Protein AF-A0AAD8PJ62-F1 (afdb_monomer_lite)

Foldseek 3Di:
DDDDPPQPWDAAPVPRDTHSDPVVNVLVVLVVPPPQDQAAPQDRDTDSDPVVSVVCNVVPPSVDDDDDDPCPVPDPDQDAFPVCVVVVHDFPPDVQTPVCVVVVHDGHRPPPPD

pLDDT: mean 78.21, std 15.05, range [40.69, 94.31]

InterPro domains:
  IPR001138 Zn(2)Cys(6) fungal-type DNA-binding domain [PF00172] (79-111)
  IPR001138 Zn(2)Cys(6) fungal-type DNA-binding domain [PS50048] (80-109)
  IPR013087 Zinc finger C2H2-type [PS00028] (12-32)
  IPR013087 Zinc finger C2H2-type [PS50157] (10-32)
  IPR013087 Zinc finger C2H2-type [SM00355] (10-32)
  IPR013087 Zinc finger C2H2-type [SM00355] (38-59)
  IPR036236 Zinc finger C2H2 superfamily [SSF57667] (9-56)
  IPR036864 Zn(2)-C6 fungal-type DNA-binding domain superfamily [G3DSA:4.10.240.10] (73-109)
  IPR036864 Zn(2)-C6 fungal-type DNA-binding domain superfamily [SSF57701] (71-111)

Radius of gyration: 24.06 Å; chains: 1; bounding box: 38×54×60 Å

Secondary structure (DSSP, 8-state):
---------EE-TTT--EESSHHHHHHHHTTTS----EE-SSSS-EES-HHHHHHHHHT-TT--S--------TT-PPP--HHHHHTT------SS-HHHHHTT----------

Sequence (114 aa):
IMSASSIDRHTCATCGKQYQRSAHLRRHESTHIEVARHNCVYCEKVFTRRDVCRKHMMHCPNKQDQETLPSLKRGQKPRACDACFHSKQSCDTSDPCERCASRRLTCTYRRLEG

Organism: NCBI:txid681940

Structure (mmCIF, N/CA/C/O backbone):
data_AF-A0AAD8PJ62-F1
#
_entry.id   AF-A0AAD8PJ62-F1
#
loop_
_atom_site.group_PDB
_atom_site.id
_atom_site.type_symbol
_atom_site.label_atom_id
_atom_site.label_alt_id
_atom_site.label_comp_id
_atom_site.label_asym_id
_atom_site.label_entity_id
_atom_site.label_seq_id
_atom_site.pdbx_PDB_ins_code
_atom_site.Cartn_x
_atom_site.Cartn_y
_atom_site.Cartn_z
_atom_site.occupancy
_atom_site.B_iso_or_equiv
_atom_site.auth_seq_id
_atom_site.auth_comp_id
_atom_site.auth_asym_id
_atom_site.auth_atom_id
_atom_site.pdbx_PDB_model_num
ATOM 1 N N . ILE A 1 1 ? -7.354 35.621 15.679 1.00 43.41 1 ILE A N 1
ATOM 2 C CA . ILE A 1 1 ? -7.717 34.393 16.426 1.00 43.41 1 ILE A CA 1
ATOM 3 C C . ILE A 1 1 ? -8.332 33.447 15.400 1.00 43.41 1 ILE A C 1
ATOM 5 O O . ILE A 1 1 ? -9.468 33.669 15.012 1.00 43.41 1 ILE A O 1
ATOM 9 N N . MET A 1 2 ? -7.550 32.538 14.806 1.00 42.22 2 MET A N 1
ATOM 10 C CA . MET A 1 2 ? -8.095 31.622 13.796 1.00 42.22 2 MET A CA 1
ATOM 11 C C . MET A 1 2 ? -8.806 30.467 14.495 1.00 42.22 2 MET A C 1
ATOM 13 O O . MET A 1 2 ? -8.248 29.811 15.371 1.00 42.22 2 MET A O 1
ATOM 17 N N . SER A 1 3 ? -10.066 30.313 14.118 1.00 47.03 3 SER A N 1
ATOM 18 C CA . SER A 1 3 ? -11.079 29.421 14.657 1.00 47.03 3 SER A CA 1
ATOM 19 C C . SER A 1 3 ? -10.602 27.973 14.709 1.00 47.03 3 SER A C 1
ATOM 21 O O . SER A 1 3 ? -10.071 27.448 13.728 1.00 47.03 3 SER A O 1
ATOM 23 N N . ALA A 1 4 ? -10.829 27.316 15.848 1.00 56.75 4 ALA A N 1
ATOM 24 C CA . ALA A 1 4 ? -10.662 25.879 15.984 1.00 56.75 4 ALA A CA 1
ATOM 25 C C . ALA A 1 4 ? -11.564 25.184 14.956 1.00 56.75 4 ALA A C 1
ATOM 27 O O . ALA A 1 4 ? -12.783 25.132 15.103 1.00 56.75 4 ALA A O 1
ATOM 28 N N . SER A 1 5 ? -10.957 24.690 13.879 1.00 59.91 5 SER A N 1
ATOM 29 C CA . SER A 1 5 ? -11.625 23.779 12.962 1.00 59.91 5 SER A CA 1
ATOM 30 C C . SER A 1 5 ? -11.820 22.482 13.732 1.00 59.91 5 SER A C 1
ATOM 32 O O . SER A 1 5 ? -10.844 21.783 14.010 1.00 59.91 5 SER A O 1
ATOM 34 N N . SER A 1 6 ? -13.054 22.195 14.138 1.00 65.38 6 SER A N 1
ATOM 35 C CA . SER A 1 6 ? -13.440 20.896 14.682 1.00 65.38 6 SER A CA 1
ATOM 36 C C . SER A 1 6 ? -13.160 19.842 13.616 1.00 65.38 6 SER A C 1
ATOM 38 O O . SER A 1 6 ? -13.974 19.601 12.728 1.00 65.38 6 SER A O 1
ATOM 40 N N . ILE A 1 7 ? -11.956 19.273 13.649 1.00 68.00 7 ILE A N 1
ATOM 41 C CA . ILE A 1 7 ? -11.603 18.121 12.832 1.00 68.00 7 ILE A CA 1
ATOM 42 C C . ILE A 1 7 ? -12.471 16.990 13.365 1.00 68.00 7 ILE A C 1
ATOM 44 O O . ILE A 1 7 ? -12.218 16.495 14.461 1.00 68.00 7 ILE A O 1
ATOM 48 N N . ASP A 1 8 ? -13.516 16.630 12.626 1.00 71.69 8 ASP A N 1
ATOM 49 C CA . ASP A 1 8 ? -14.319 15.453 12.928 1.00 71.69 8 ASP A CA 1
ATOM 50 C C . ASP A 1 8 ? -13.388 14.232 12.903 1.00 71.69 8 ASP A C 1
ATOM 52 O O . ASP A 1 8 ? -12.746 13.924 11.891 1.00 71.69 8 ASP A O 1
ATOM 56 N N . ARG A 1 9 ? -13.196 13.610 14.071 1.00 85.50 9 ARG A N 1
ATOM 57 C CA . ARG A 1 9 ? -12.258 12.497 14.242 1.00 85.50 9 ARG A CA 1
ATOM 58 C C . ARG A 1 9 ? -13.030 11.204 14.075 1.00 85.50 9 ARG A C 1
ATOM 60 O O . ARG A 1 9 ? -14.018 10.955 14.754 1.00 85.50 9 ARG A O 1
ATOM 67 N N . HIS A 1 10 ? -12.526 10.338 13.211 1.00 91.56 10 HIS A N 1
ATOM 68 C CA . HIS A 1 10 ? -13.124 9.034 12.983 1.00 91.56 10 HIS A CA 1
ATOM 69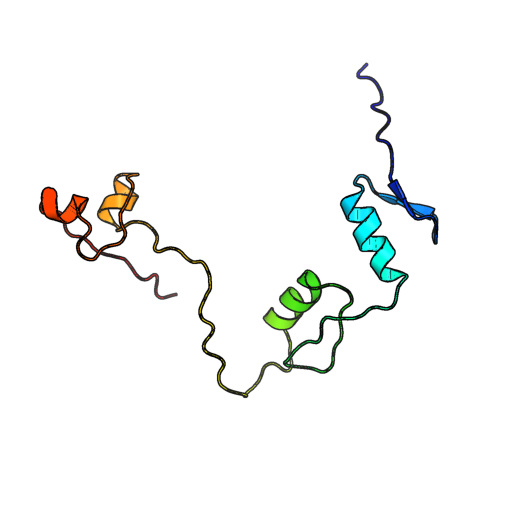 C C . HIS A 1 10 ? -12.685 8.067 14.081 1.00 91.56 10 HIS A C 1
ATOM 71 O O . HIS A 1 10 ? -11.507 7.704 14.167 1.00 91.56 10 HIS A O 1
ATOM 77 N N . THR A 1 11 ? -13.637 7.659 14.913 1.00 93.12 11 THR A N 1
ATOM 78 C CA . THR A 1 11 ? -13.404 6.816 16.088 1.00 93.12 11 THR A CA 1
ATOM 79 C C . THR A 1 11 ? -13.699 5.354 15.783 1.00 93.12 11 THR A C 1
ATOM 81 O O . THR A 1 11 ? -14.731 5.027 15.207 1.00 93.12 11 THR A O 1
ATOM 84 N N . CYS A 1 12 ? -12.799 4.462 16.189 1.00 94.31 12 CYS A N 1
ATOM 85 C CA . CYS A 1 12 ? -13.020 3.025 16.115 1.00 94.31 12 CYS A CA 1
ATOM 86 C C . CYS A 1 12 ? -14.010 2.579 17.185 1.00 94.31 12 CYS A C 1
ATOM 88 O O . CYS A 1 12 ? -13.739 2.744 18.372 1.00 94.31 12 CYS A O 1
ATOM 90 N N . ALA A 1 13 ? -15.114 1.957 16.773 1.00 90.62 13 ALA A N 1
ATOM 91 C CA . ALA A 1 13 ? -16.128 1.454 17.697 1.00 90.62 13 ALA A CA 1
ATOM 92 C C . ALA A 1 13 ? -15.605 0.327 18.607 1.00 90.62 13 ALA A C 1
ATOM 94 O O . ALA A 1 13 ? -16.057 0.188 19.736 1.00 90.6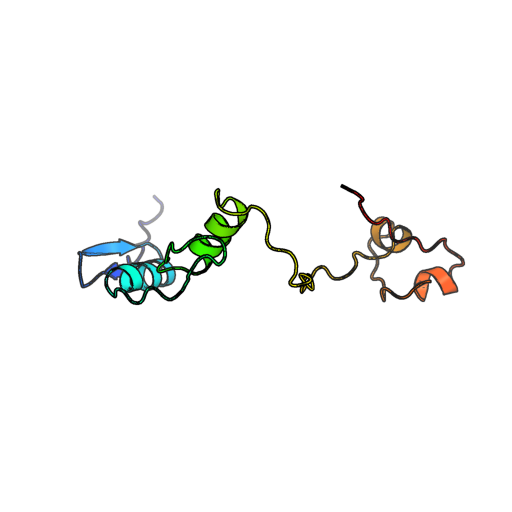2 13 ALA A O 1
ATOM 95 N N . THR A 1 14 ? -14.624 -0.454 18.143 1.00 91.25 14 THR A N 1
ATOM 96 C CA . THR A 1 14 ? -14.089 -1.606 18.886 1.00 91.25 14 THR A CA 1
ATOM 97 C C . THR A 1 14 ? -13.108 -1.213 19.992 1.00 91.25 14 THR A C 1
ATOM 99 O O . THR A 1 14 ? -13.056 -1.873 21.021 1.00 91.25 14 THR A O 1
ATOM 102 N N . CYS A 1 15 ? -12.298 -0.167 19.798 1.00 93.94 15 CYS A N 1
ATOM 103 C CA . CYS A 1 15 ? -11.214 0.173 20.735 1.00 93.94 15 CYS A CA 1
ATOM 104 C C . CYS A 1 15 ? -11.097 1.668 21.074 1.00 93.94 15 CYS A C 1
ATOM 106 O O . CYS A 1 15 ? -10.152 2.071 21.749 1.00 93.94 15 CYS A O 1
ATOM 108 N N . GLY A 1 16 ? -11.992 2.513 20.558 1.00 91.88 16 GLY A N 1
ATOM 109 C CA . GLY A 1 16 ? -12.032 3.951 20.840 1.00 91.88 16 GLY A CA 1
ATOM 110 C C . GLY A 1 16 ? -10.911 4.786 20.208 1.00 91.88 16 GLY A C 1
ATOM 111 O O . GLY A 1 16 ? -10.863 5.999 20.412 1.00 91.88 16 GLY A O 1
ATOM 112 N N . LYS A 1 17 ? -9.996 4.190 19.428 1.00 93.06 17 LYS A N 1
ATOM 113 C CA . LYS A 1 17 ? -8.908 4.937 18.773 1.00 93.06 17 LYS A CA 1
ATOM 114 C C . LYS A 1 17 ? -9.445 5.914 17.731 1.00 93.06 17 LYS A C 1
ATOM 116 O O . LYS A 1 17 ? -10.290 5.558 16.914 1.00 93.06 17 LYS A O 1
ATOM 121 N N . GLN A 1 18 ? -8.891 7.124 17.728 1.00 93.75 18 GLN A N 1
ATOM 122 C CA . GLN A 1 18 ? -9.322 8.219 16.863 1.00 93.75 18 GLN A CA 1
ATOM 123 C C . GLN A 1 18 ? -8.332 8.472 15.729 1.00 93.75 18 GLN A C 1
ATOM 125 O O . GLN A 1 18 ? -7.119 8.562 15.939 1.00 93.75 18 GLN A O 1
ATOM 130 N N . TYR A 1 19 ? -8.864 8.675 14.529 1.00 93.25 19 TYR A N 1
ATOM 131 C CA . TYR A 1 19 ? -8.096 8.923 13.317 1.00 93.25 19 TYR A CA 1
ATOM 132 C C . TYR A 1 19 ? -8.578 10.194 12.627 1.00 93.25 19 TYR A C 1
ATOM 134 O O . TYR A 1 19 ? -9.772 10.432 12.501 1.00 93.25 19 TYR A O 1
ATOM 142 N N . GLN A 1 20 ? -7.641 10.973 12.087 1.00 92.00 20 GLN A N 1
ATOM 143 C CA . GLN A 1 20 ? -7.966 12.198 11.342 1.00 92.00 20 GLN A CA 1
ATOM 144 C C . GLN A 1 20 ? -8.583 11.940 9.959 1.00 92.00 20 GLN A C 1
ATOM 146 O O . GLN A 1 20 ? -8.969 12.874 9.272 1.00 92.00 20 GLN A O 1
ATOM 151 N N . ARG A 1 21 ? -8.593 10.687 9.484 1.00 91.50 21 ARG A N 1
ATOM 152 C CA . ARG A 1 21 ? -9.115 10.319 8.159 1.00 91.50 21 ARG A CA 1
ATOM 153 C C . ARG A 1 21 ? -9.878 9.007 8.243 1.00 91.50 21 ARG A C 1
ATOM 155 O O . ARG A 1 21 ? -9.353 8.033 8.787 1.00 91.50 21 ARG A O 1
ATOM 162 N N . SER A 1 22 ? -11.043 8.946 7.608 1.00 90.81 22 SER A N 1
ATOM 163 C CA . SER A 1 22 ? -11.888 7.745 7.559 1.00 90.81 22 SER A CA 1
ATOM 164 C C . SER A 1 22 ? -11.155 6.552 6.942 1.00 90.81 22 SER A C 1
ATOM 166 O O . SER A 1 22 ? -11.248 5.433 7.437 1.00 90.81 22 SER A O 1
ATOM 168 N N . ALA A 1 23 ? -10.327 6.787 5.918 1.00 90.75 23 ALA A N 1
ATOM 169 C CA . ALA A 1 23 ? -9.502 5.752 5.295 1.00 90.75 23 ALA A CA 1
ATOM 170 C C . ALA A 1 23 ? -8.476 5.124 6.260 1.00 90.75 23 ALA A C 1
ATOM 172 O O . ALA A 1 23 ? -8.111 3.958 6.101 1.00 90.75 23 ALA A O 1
ATOM 173 N N . HIS A 1 24 ? -7.987 5.882 7.248 1.00 91.75 24 HIS A N 1
ATOM 174 C CA . HIS A 1 24 ? -7.090 5.347 8.273 1.00 91.75 24 HIS A CA 1
ATOM 175 C C . HIS A 1 24 ? -7.862 4.538 9.314 1.00 91.75 24 HIS A C 1
ATOM 177 O O . HIS A 1 24 ? -7.378 3.476 9.698 1.00 91.75 24 HIS A O 1
ATOM 183 N N . LEU A 1 25 ? -9.062 4.993 9.697 1.00 92.56 25 LEU A N 1
ATOM 184 C CA . LEU A 1 25 ? -9.949 4.224 10.565 1.00 92.56 25 LEU A CA 1
ATOM 185 C C . LEU A 1 25 ? -10.318 2.879 9.923 1.00 92.56 25 LEU A C 1
ATOM 187 O O . LEU A 1 25 ? -10.050 1.845 10.517 1.00 92.56 25 LEU A O 1
ATOM 191 N N . ARG A 1 26 ? -10.811 2.867 8.679 1.00 88.88 26 ARG A N 1
ATOM 192 C CA . ARG A 1 26 ? -11.192 1.624 7.973 1.00 88.88 26 ARG A CA 1
ATOM 193 C C . ARG A 1 26 ? -10.054 0.607 7.894 1.00 88.88 26 ARG A C 1
ATOM 195 O O . ARG A 1 26 ? -10.246 -0.593 8.046 1.00 88.88 26 ARG A O 1
ATOM 202 N N . ARG A 1 27 ? -8.834 1.094 7.661 1.00 88.50 27 ARG A N 1
ATOM 203 C CA . ARG A 1 27 ? -7.621 0.266 7.666 1.00 88.50 27 ARG A CA 1
ATOM 204 C C . ARG A 1 27 ? -7.272 -0.247 9.061 1.00 88.50 27 ARG A C 1
ATOM 206 O O . ARG A 1 27 ? -6.680 -1.310 9.188 1.00 88.50 27 ARG A O 1
ATOM 213 N N . HIS A 1 28 ? -7.541 0.536 10.096 1.00 90.00 28 HIS A N 1
ATOM 214 C CA . HIS A 1 28 ? -7.363 0.079 11.462 1.00 90.00 28 HIS A CA 1
ATOM 215 C C . HIS A 1 28 ? -8.416 -0.966 11.839 1.00 90.00 28 HIS A C 1
ATOM 217 O O . HIS A 1 28 ? -8.069 -1.954 12.463 1.00 90.00 28 HIS A O 1
ATOM 223 N N . GLU A 1 29 ? -9.668 -0.811 11.421 1.00 89.06 29 GLU A N 1
ATOM 224 C CA . GLU A 1 29 ? -10.723 -1.787 11.714 1.00 89.06 29 GLU A CA 1
ATOM 225 C C . GLU A 1 29 ? -10.384 -3.178 11.168 1.00 89.06 29 GLU A C 1
ATOM 227 O O . GLU A 1 29 ? -10.633 -4.179 11.832 1.00 89.06 29 GLU A O 1
ATOM 232 N N . SER A 1 30 ? -9.684 -3.256 10.030 1.00 84.56 30 SER A N 1
ATOM 233 C CA . SER A 1 30 ? -9.176 -4.528 9.506 1.00 84.56 30 SER A CA 1
ATOM 234 C C . SER A 1 30 ? -8.075 -5.176 10.358 1.00 84.56 30 SER A C 1
ATOM 236 O O . SER A 1 30 ? -7.611 -6.249 9.996 1.00 84.56 30 SER A O 1
ATOM 238 N N . THR A 1 31 ? -7.587 -4.540 11.430 1.00 84.75 31 THR A N 1
ATOM 239 C CA . THR A 1 31 ? -6.693 -5.190 12.407 1.00 84.75 31 THR A CA 1
ATOM 240 C C . THR A 1 31 ? -7.457 -5.916 13.503 1.00 84.75 31 THR A C 1
ATOM 242 O O . THR A 1 31 ? -6.867 -6.756 14.166 1.00 84.75 31 THR A O 1
ATOM 245 N N . HIS A 1 32 ? -8.736 -5.589 13.709 1.00 86.56 32 HIS A N 1
ATOM 246 C CA . HIS A 1 32 ? -9.605 -6.315 14.643 1.00 86.56 32 HIS A CA 1
ATOM 247 C C . HIS A 1 32 ? -10.171 -7.586 14.021 1.00 86.56 32 HIS A C 1
ATOM 249 O O . HIS A 1 32 ? -10.532 -8.517 14.728 1.00 86.56 32 HIS A O 1
ATOM 255 N N . ILE A 1 33 ? -10.241 -7.626 12.691 1.00 78.69 33 ILE A N 1
ATOM 256 C CA . ILE A 1 33 ? -10.675 -8.796 11.941 1.00 78.69 33 ILE A CA 1
ATOM 257 C C . ILE A 1 33 ? -9.408 -9.510 11.464 1.00 78.69 33 ILE A C 1
ATOM 259 O O . ILE A 1 33 ? -8.671 -8.962 10.645 1.00 78.69 33 ILE A O 1
ATOM 263 N N . GLU A 1 34 ? -9.141 -10.722 11.954 1.00 67.94 34 GLU A N 1
ATOM 264 C CA . GLU A 1 34 ? -7.949 -11.529 11.624 1.00 67.94 34 GLU A CA 1
ATOM 265 C C . GLU A 1 34 ? -7.959 -12.080 10.183 1.00 67.94 34 GLU A C 1
ATOM 267 O O . GLU A 1 34 ? -7.528 -13.196 9.903 1.00 67.94 34 GLU A O 1
ATOM 272 N N . VAL A 1 35 ? -8.439 -11.303 9.211 1.00 67.62 35 VAL A N 1
ATOM 273 C CA . VAL A 1 35 ? -8.446 -11.699 7.802 1.00 67.62 35 VAL A CA 1
ATOM 274 C C . VAL A 1 35 ? -7.070 -11.417 7.197 1.00 67.62 35 VAL A C 1
ATOM 276 O O . VAL A 1 35 ? -6.884 -10.532 6.358 1.00 67.62 35 VAL A O 1
ATOM 279 N N . ALA A 1 36 ? -6.063 -12.149 7.659 1.00 64.50 36 ALA A N 1
ATOM 280 C CA . ALA A 1 36 ? -4.710 -12.066 7.140 1.00 64.50 36 ALA A CA 1
ATOM 281 C C . ALA A 1 36 ? -4.654 -12.745 5.756 1.00 64.50 36 ALA A C 1
ATOM 283 O O . ALA A 1 36 ? -4.640 -13.965 5.644 1.00 64.50 36 ALA A O 1
ATOM 284 N N . ARG A 1 37 ? -4.681 -11.947 4.678 1.00 70.94 37 ARG A N 1
ATOM 285 C CA . ARG A 1 37 ? -4.745 -12.441 3.282 1.00 70.94 37 ARG A CA 1
ATOM 286 C C . ARG A 1 37 ? -3.449 -12.277 2.489 1.00 70.94 37 ARG A C 1
ATOM 288 O O . ARG A 1 37 ? -3.443 -12.508 1.283 1.00 70.94 37 ARG A O 1
ATOM 295 N N . HIS A 1 38 ? -2.371 -11.800 3.109 1.00 86.69 38 HIS A N 1
ATOM 296 C CA . HIS A 1 38 ? -1.152 -11.450 2.380 1.00 86.69 38 HIS A CA 1
ATOM 297 C C . HIS A 1 38 ? 0.052 -12.206 2.924 1.00 86.69 38 HIS A C 1
ATOM 299 O O . HIS A 1 38 ? 0.741 -11.715 3.815 1.00 86.69 38 HIS A O 1
ATOM 305 N N . ASN A 1 39 ? 0.312 -13.383 2.368 1.00 87.06 39 ASN A N 1
ATOM 306 C CA . ASN A 1 39 ? 1.513 -14.163 2.635 1.00 87.06 39 ASN A CA 1
ATOM 307 C C . ASN A 1 39 ? 2.730 -13.575 1.909 1.00 87.06 39 ASN A C 1
ATOM 309 O O . ASN A 1 39 ? 2.633 -13.047 0.799 1.00 87.06 39 ASN A O 1
ATOM 313 N N . CYS A 1 40 ? 3.887 -13.644 2.557 1.00 87.31 40 CYS A N 1
ATOM 314 C CA . CYS A 1 40 ? 5.153 -13.525 1.853 1.00 87.31 40 CYS A CA 1
ATOM 315 C C . CYS A 1 40 ? 5.378 -14.806 1.034 1.00 87.31 40 CYS A C 1
ATOM 317 O O . CYS A 1 40 ? 5.037 -15.895 1.476 1.00 87.31 40 CYS A O 1
ATOM 319 N N . VAL A 1 41 ? 5.944 -14.688 -0.166 1.00 85.69 41 VAL A N 1
ATOM 320 C CA . VAL A 1 41 ? 6.293 -15.866 -0.986 1.00 85.69 41 VAL A CA 1
ATOM 321 C C . VAL A 1 41 ? 7.635 -16.483 -0.588 1.00 85.69 41 VAL A C 1
ATOM 323 O O . VAL A 1 41 ? 7.917 -17.616 -0.940 1.00 85.69 41 VAL A O 1
ATOM 326 N N . TYR A 1 42 ? 8.456 -15.729 0.146 1.00 86.00 42 TYR A N 1
ATOM 327 C CA . TYR A 1 42 ? 9.793 -16.138 0.585 1.00 86.00 42 TYR A CA 1
ATOM 328 C C . TYR A 1 42 ? 9.802 -16.670 2.025 1.00 86.00 42 TYR A C 1
ATOM 330 O O . TYR A 1 42 ? 10.781 -17.239 2.485 1.00 86.00 42 TYR A O 1
ATOM 338 N N . CYS A 1 43 ? 8.733 -16.439 2.786 1.00 87.00 43 CYS A N 1
ATOM 339 C CA . CYS A 1 43 ? 8.591 -16.960 4.140 1.00 87.00 43 CYS A CA 1
ATOM 340 C C . CYS A 1 43 ? 7.117 -17.118 4.494 1.00 87.00 43 CYS A C 1
ATOM 342 O O . CYS A 1 43 ? 6.258 -16.470 3.911 1.00 87.00 43 CYS A O 1
ATOM 344 N N . GLU A 1 44 ? 6.816 -17.889 5.527 1.00 84.19 44 GLU A N 1
ATOM 345 C CA . GLU A 1 44 ? 5.435 -18.170 5.938 1.00 84.19 44 GLU A CA 1
ATOM 346 C C . GLU A 1 44 ? 4.786 -17.015 6.728 1.00 84.19 44 GLU A C 1
ATOM 348 O O . GLU A 1 44 ? 3.745 -17.175 7.362 1.00 84.19 44 GLU A O 1
ATOM 353 N N . LYS A 1 45 ? 5.378 -15.809 6.700 1.00 86.12 45 LYS A N 1
ATOM 354 C CA . LYS A 1 45 ? 4.801 -14.644 7.379 1.00 86.12 45 LYS A CA 1
ATOM 355 C C . LYS A 1 45 ? 3.560 -14.161 6.644 1.00 86.12 45 LYS A C 1
ATOM 357 O O . LYS A 1 45 ? 3.615 -13.790 5.468 1.00 86.12 45 LYS A O 1
ATOM 362 N N . VAL A 1 46 ? 2.461 -14.074 7.386 1.00 87.88 46 VAL A N 1
ATOM 363 C CA . VAL A 1 46 ? 1.190 -13.534 6.909 1.00 87.88 46 VAL A CA 1
ATOM 364 C C . VAL A 1 46 ? 0.988 -12.129 7.460 1.00 87.88 46 VAL A C 1
ATOM 366 O O . VAL A 1 46 ? 1.207 -11.850 8.636 1.00 87.88 46 VAL A O 1
ATOM 369 N N . PHE A 1 47 ? 0.560 -11.224 6.587 1.00 87.44 47 PHE A N 1
ATOM 370 C CA . PHE A 1 47 ? 0.262 -9.842 6.919 1.00 87.44 47 PHE A CA 1
ATOM 371 C C . PHE A 1 47 ? -1.221 -9.556 6.685 1.00 87.44 47 PHE A C 1
ATOM 373 O O . PHE A 1 47 ? -1.825 -9.997 5.704 1.00 87.44 47 PHE A O 1
ATOM 380 N N . THR A 1 48 ? -1.794 -8.716 7.540 1.00 84.62 48 THR A N 1
ATOM 381 C CA . THR A 1 48 ? -3.163 -8.195 7.388 1.00 84.62 48 THR A CA 1
ATOM 382 C C . THR A 1 48 ? -3.277 -7.152 6.276 1.00 84.62 48 THR A C 1
ATOM 384 O O . THR A 1 48 ? -4.366 -6.853 5.800 1.00 84.62 48 THR A O 1
ATOM 387 N N . ARG A 1 49 ? -2.146 -6.592 5.821 1.00 84.56 49 ARG A N 1
ATOM 388 C CA . ARG A 1 49 ? -2.100 -5.502 4.841 1.00 84.56 49 ARG A CA 1
ATOM 389 C C . ARG A 1 49 ? -1.129 -5.767 3.698 1.00 84.56 49 ARG A C 1
ATOM 391 O O . ARG A 1 49 ? 0.056 -6.027 3.915 1.00 84.56 49 ARG A O 1
ATOM 398 N N . ARG A 1 50 ? -1.610 -5.565 2.468 1.00 85.31 50 ARG A N 1
ATOM 399 C CA . ARG A 1 50 ? -0.832 -5.747 1.233 1.00 85.31 50 ARG A CA 1
ATOM 400 C C . ARG A 1 50 ? 0.408 -4.862 1.161 1.00 85.31 50 ARG A C 1
ATOM 402 O O . ARG A 1 50 ? 1.462 -5.308 0.719 1.00 85.31 50 ARG A O 1
ATOM 409 N N . ASP A 1 51 ? 0.291 -3.595 1.552 1.00 86.50 51 ASP A N 1
ATOM 410 C CA . ASP A 1 51 ? 1.396 -2.641 1.450 1.00 86.50 51 ASP A CA 1
ATOM 411 C C . ASP A 1 51 ? 2.540 -2.974 2.416 1.00 86.50 51 ASP A C 1
ATOM 413 O O . ASP A 1 51 ? 3.707 -2.814 2.058 1.00 86.50 51 ASP A O 1
ATOM 417 N N . VAL A 1 52 ? 2.202 -3.505 3.595 1.00 88.00 52 VAL A N 1
ATOM 418 C CA . VAL A 1 52 ? 3.164 -4.007 4.582 1.00 88.00 52 VAL A CA 1
ATOM 419 C C . VAL A 1 52 ? 3.825 -5.289 4.078 1.00 88.00 52 VAL A C 1
ATOM 421 O O . VAL A 1 52 ? 5.051 -5.354 4.071 1.00 88.00 52 VAL A O 1
ATOM 424 N N . CYS A 1 53 ? 3.045 -6.246 3.559 1.00 90.31 53 CYS A N 1
ATOM 425 C CA . CYS A 1 53 ? 3.582 -7.458 2.931 1.00 90.31 53 CYS A CA 1
ATOM 426 C C . CYS A 1 53 ? 4.558 -7.122 1.797 1.00 90.31 53 CYS A C 1
ATOM 428 O O . CYS A 1 53 ? 5.665 -7.642 1.756 1.00 90.31 53 CYS A O 1
ATOM 430 N N . ARG A 1 54 ? 4.219 -6.171 0.918 1.00 88.31 54 ARG A N 1
ATOM 431 C CA . ARG A 1 54 ? 5.117 -5.742 -0.165 1.00 88.31 54 ARG A CA 1
ATOM 432 C C . ARG A 1 54 ? 6.430 -5.153 0.352 1.00 88.31 54 ARG A C 1
ATOM 434 O O . 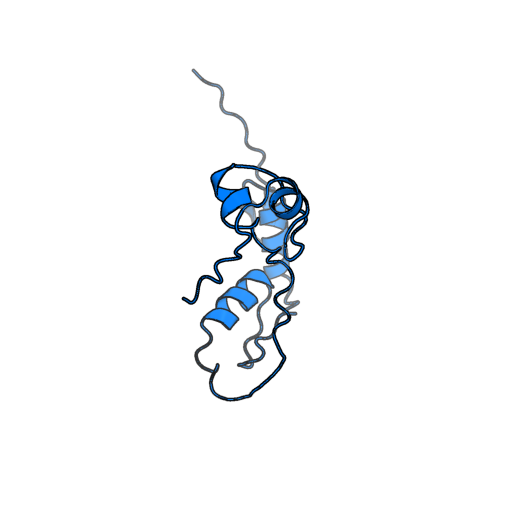ARG A 1 54 ? 7.484 -5.487 -0.179 1.00 88.31 54 ARG A O 1
ATOM 441 N N . LYS A 1 55 ? 6.379 -4.288 1.371 1.00 88.69 55 LYS A N 1
ATOM 442 C CA . LYS A 1 55 ? 7.592 -3.745 2.008 1.00 88.69 55 LYS A CA 1
ATOM 443 C C . LYS A 1 55 ? 8.435 -4.847 2.637 1.00 88.69 55 LYS A C 1
ATOM 445 O O . LYS A 1 55 ? 9.645 -4.855 2.448 1.00 88.69 55 LYS A O 1
ATOM 450 N N . HIS A 1 56 ? 7.791 -5.786 3.325 1.00 90.44 56 HIS A N 1
ATOM 451 C CA . HIS A 1 56 ? 8.466 -6.950 3.877 1.00 90.44 56 HIS A CA 1
ATOM 452 C C . HIS A 1 56 ? 9.121 -7.785 2.779 1.00 90.44 56 HIS A C 1
ATOM 454 O O . HIS A 1 56 ? 10.306 -8.059 2.880 1.00 90.44 56 HIS A O 1
ATOM 460 N N . MET A 1 57 ? 8.392 -8.128 1.713 1.00 88.62 57 MET A N 1
ATOM 461 C CA . MET A 1 57 ? 8.930 -8.888 0.590 1.00 88.62 57 MET A CA 1
ATOM 462 C C . MET A 1 57 ? 10.179 -8.217 0.033 1.00 88.62 57 MET A C 1
ATOM 464 O O . MET A 1 57 ? 11.148 -8.916 -0.196 1.00 88.62 57 MET A O 1
ATOM 468 N N . MET A 1 58 ? 10.231 -6.889 -0.127 1.00 86.19 58 MET A N 1
ATOM 469 C CA . MET A 1 58 ? 11.443 -6.207 -0.616 1.00 86.19 58 MET A CA 1
ATOM 470 C C . MET A 1 58 ? 12.694 -6.513 0.221 1.00 86.19 58 MET A C 1
ATOM 472 O O . MET A 1 58 ? 13.737 -6.754 -0.378 1.00 86.19 58 MET A O 1
ATOM 476 N N . HIS A 1 59 ? 12.565 -6.624 1.543 1.00 86.81 59 HIS A N 1
ATOM 477 C CA . HIS A 1 59 ? 13.672 -6.841 2.485 1.00 86.81 59 HIS A CA 1
ATOM 478 C C . HIS A 1 59 ? 13.570 -8.171 3.246 1.00 86.81 59 HIS A C 1
ATOM 480 O O . HIS A 1 59 ? 14.053 -8.284 4.370 1.00 86.81 59 HIS A O 1
ATOM 486 N N . CYS A 1 60 ? 12.876 -9.165 2.689 1.00 87.38 60 CYS A N 1
ATOM 487 C CA . CYS A 1 60 ? 12.664 -10.423 3.390 1.00 87.38 60 CYS A CA 1
ATOM 488 C C . CYS A 1 60 ? 14.010 -11.154 3.520 1.00 87.38 60 CYS A C 1
ATOM 490 O O . CYS A 1 60 ? 14.676 -11.322 2.503 1.00 87.38 60 CYS A O 1
ATOM 492 N N . PRO A 1 61 ? 14.420 -11.589 4.724 1.00 83.25 61 PRO A N 1
ATOM 493 C CA . PRO A 1 61 ? 15.703 -12.268 4.913 1.00 83.25 61 PRO A CA 1
ATOM 494 C C . PRO A 1 61 ? 15.741 -13.657 4.258 1.00 83.25 61 PRO A C 1
ATOM 496 O O . PRO A 1 61 ? 16.798 -14.090 3.828 1.00 83.25 61 PRO A O 1
ATOM 499 N N . ASN A 1 62 ? 14.589 -14.317 4.092 1.00 82.81 62 ASN A N 1
ATOM 500 C CA . ASN A 1 62 ? 14.480 -15.652 3.487 1.00 82.81 62 ASN A CA 1
ATOM 501 C C . ASN A 1 62 ? 14.402 -15.616 1.946 1.00 82.81 62 ASN A C 1
ATOM 503 O O . ASN A 1 62 ? 13.850 -16.512 1.322 1.00 82.81 62 ASN A O 1
ATOM 507 N N . LYS A 1 63 ? 14.894 -14.548 1.311 1.00 74.12 63 LYS A N 1
ATOM 508 C CA . LYS A 1 63 ? 14.767 -14.309 -0.138 1.00 74.12 63 LYS A CA 1
ATOM 509 C C . LYS A 1 63 ? 15.726 -15.097 -1.032 1.00 74.12 63 LYS A C 1
ATOM 511 O O . LYS A 1 63 ? 15.775 -14.816 -2.227 1.00 74.12 63 LY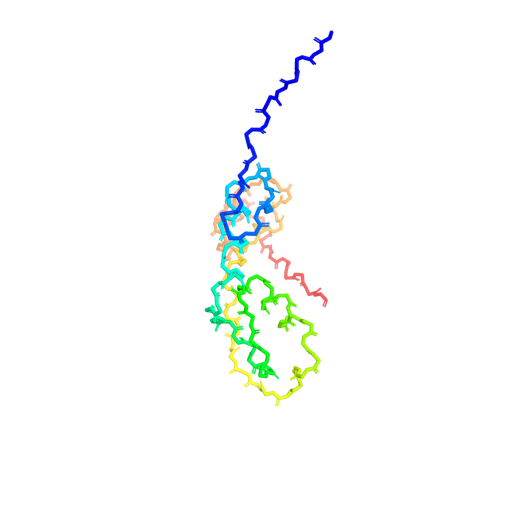S A O 1
ATOM 516 N N . GLN A 1 64 ? 16.512 -16.006 -0.474 1.00 65.69 64 GLN A N 1
ATOM 517 C CA . GLN A 1 64 ? 17.570 -16.685 -1.210 1.00 65.69 64 GLN A CA 1
ATOM 518 C C . GLN A 1 64 ? 17.027 -17.880 -2.014 1.00 65.69 64 GLN A C 1
ATOM 520 O O . GLN A 1 64 ? 16.356 -18.753 -1.475 1.00 65.69 64 GLN A O 1
ATOM 525 N N . ASP A 1 65 ? 17.328 -17.841 -3.317 1.00 62.88 65 ASP A N 1
ATOM 526 C CA . ASP A 1 65 ? 17.462 -18.972 -4.245 1.00 62.88 65 ASP A CA 1
ATOM 527 C C . ASP A 1 65 ? 16.227 -19.813 -4.614 1.00 62.88 65 ASP A C 1
ATOM 529 O O . ASP A 1 65 ? 16.271 -21.040 -4.609 1.00 62.88 65 ASP A O 1
ATOM 533 N N . GLN A 1 66 ? 15.161 -19.174 -5.113 1.00 57.72 66 GLN A N 1
ATOM 534 C CA . GLN A 1 66 ? 14.339 -19.845 -6.130 1.00 57.72 66 GLN A CA 1
ATOM 535 C C . GLN A 1 66 ? 13.979 -18.911 -7.291 1.00 57.72 66 GLN A C 1
ATOM 537 O O . GLN A 1 66 ? 13.224 -17.944 -7.159 1.00 57.72 66 GLN A O 1
ATOM 542 N N . GLU A 1 67 ? 14.576 -19.225 -8.435 1.00 50.69 67 GLU A N 1
ATOM 543 C CA . GLU A 1 67 ? 14.435 -18.572 -9.727 1.00 50.69 67 GLU A CA 1
ATOM 544 C C . GLU A 1 67 ? 12.988 -18.515 -10.252 1.00 50.69 67 GLU A C 1
ATOM 546 O O . GLU A 1 67 ? 12.234 -19.485 -10.235 1.00 50.69 67 GLU A O 1
ATOM 551 N N . THR A 1 68 ? 12.689 -17.363 -10.859 1.00 48.91 68 THR A N 1
ATOM 552 C CA . THR A 1 68 ? 11.715 -17.109 -11.936 1.00 48.91 68 THR A CA 1
ATOM 553 C C . THR A 1 68 ? 10.207 -17.169 -11.637 1.00 48.91 68 THR A C 1
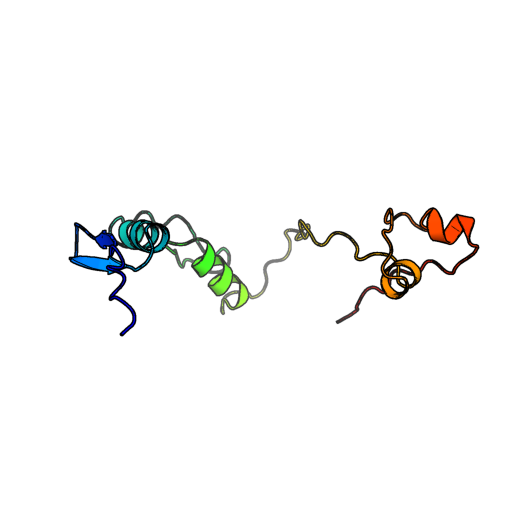ATOM 555 O O . THR A 1 68 ? 9.503 -18.131 -11.914 1.00 48.91 68 THR A O 1
ATOM 558 N N . LEU A 1 69 ? 9.640 -15.992 -11.360 1.00 43.94 69 LEU A N 1
ATOM 559 C CA . LEU A 1 69 ? 8.732 -15.437 -12.368 1.00 43.94 69 LEU A CA 1
ATOM 560 C C . LEU A 1 69 ? 9.422 -14.220 -12.988 1.00 43.94 69 LEU A C 1
ATOM 562 O O . LEU A 1 69 ? 9.851 -13.342 -12.228 1.00 43.94 69 LEU A O 1
ATOM 566 N N . PRO A 1 70 ? 9.524 -14.115 -14.330 1.00 44.56 70 PRO A N 1
ATOM 567 C CA . PRO A 1 70 ? 9.934 -12.872 -14.950 1.00 44.56 70 PRO A CA 1
ATOM 568 C C . PRO A 1 70 ? 8.952 -11.808 -14.481 1.00 44.56 70 PRO A C 1
ATOM 570 O O . PRO A 1 70 ? 7.767 -11.811 -14.817 1.00 44.56 70 PRO A O 1
ATOM 573 N N . SER A 1 71 ? 9.453 -10.918 -13.629 1.00 51.72 71 SER A N 1
ATOM 574 C CA . SER A 1 71 ? 8.760 -9.708 -13.241 1.00 51.72 71 SER A CA 1
ATOM 575 C C . SER A 1 71 ? 8.596 -8.889 -14.512 1.00 51.72 71 SER A C 1
ATOM 577 O O . SER A 1 71 ? 9.436 -8.049 -14.826 1.00 51.72 71 SER A O 1
ATOM 579 N N . LEU A 1 72 ? 7.515 -9.136 -15.254 1.00 57.09 72 LEU A N 1
ATOM 580 C CA . LEU A 1 72 ? 6.953 -8.177 -16.188 1.00 57.09 72 LEU A CA 1
ATOM 581 C C . LEU A 1 72 ? 6.693 -6.936 -15.341 1.00 57.09 72 LEU A C 1
ATOM 583 O O . LEU A 1 72 ? 5.672 -6.848 -14.651 1.00 57.09 72 LEU A O 1
ATOM 587 N N . LYS A 1 73 ? 7.670 -6.021 -15.294 1.00 47.94 73 LYS A N 1
ATOM 588 C CA . LYS A 1 73 ? 7.556 -4.745 -14.595 1.00 47.94 73 LYS A CA 1
ATOM 589 C C . LYS A 1 73 ? 6.419 -3.991 -15.271 1.00 47.94 73 LYS A C 1
ATOM 591 O O . LYS A 1 73 ? 6.610 -3.259 -16.236 1.00 47.94 73 LYS A O 1
ATOM 596 N N . ARG A 1 74 ? 5.205 -4.205 -14.770 1.00 50.66 74 ARG A N 1
ATOM 597 C CA . ARG A 1 74 ? 4.010 -3.478 -15.165 1.00 50.66 74 ARG A CA 1
ATOM 598 C C . ARG A 1 74 ? 4.224 -2.028 -14.746 1.00 50.66 74 ARG A C 1
ATOM 600 O O . ARG A 1 74 ? 4.144 -1.709 -13.564 1.00 50.66 74 ARG A O 1
ATOM 607 N N . GLY A 1 75 ? 4.508 -1.170 -15.722 1.00 59.34 75 GLY A N 1
ATOM 608 C CA . GLY A 1 75 ? 4.380 0.275 -15.563 1.00 59.34 75 GLY A CA 1
ATOM 609 C C . GLY A 1 75 ? 5.653 1.057 -15.244 1.00 59.34 75 GLY A C 1
ATOM 610 O O . GLY A 1 75 ? 5.595 1.982 -14.441 1.00 59.34 75 GLY A O 1
ATOM 611 N N . GLN A 1 76 ? 6.763 0.796 -15.931 1.00 59.06 76 GLN A N 1
ATOM 612 C CA . GLN A 1 76 ? 7.579 1.929 -16.378 1.00 59.06 76 GLN A CA 1
ATOM 613 C C . GLN A 1 76 ? 7.305 2.111 -17.867 1.00 59.06 76 GLN A C 1
ATOM 615 O O . GLN A 1 76 ? 7.868 1.402 -18.693 1.00 59.06 76 GLN A O 1
ATOM 620 N N . LYS A 1 77 ? 6.379 3.021 -18.207 1.00 52.91 77 LYS A N 1
ATOM 621 C CA . LYS A 1 77 ? 6.309 3.534 -19.581 1.00 52.91 77 LYS A CA 1
ATOM 622 C C . LYS A 1 77 ? 7.711 4.046 -19.939 1.00 52.91 77 LYS A C 1
ATOM 624 O O . LYS A 1 77 ? 8.316 4.685 -19.068 1.00 52.91 77 LYS A O 1
ATOM 629 N N . PRO A 1 78 ? 8.229 3.779 -21.151 1.00 59.47 78 PRO A N 1
ATOM 630 C CA . PRO A 1 78 ? 9.498 4.348 -21.571 1.00 59.47 78 PRO A CA 1
ATOM 631 C C . PRO A 1 78 ? 9.436 5.856 -21.340 1.00 59.47 78 PRO A C 1
ATOM 633 O O . PRO A 1 78 ? 8.481 6.520 -21.754 1.00 59.47 78 PRO A O 1
ATOM 636 N N . ARG A 1 79 ? 10.411 6.392 -20.601 1.00 72.88 79 ARG A N 1
ATOM 637 C CA . ARG A 1 79 ? 10.602 7.840 -20.573 1.00 72.88 79 ARG A CA 1
ATOM 638 C C . ARG A 1 79 ? 10.905 8.250 -22.011 1.00 72.88 79 ARG A C 1
ATOM 640 O O . ARG A 1 79 ? 11.559 7.499 -22.731 1.00 72.88 79 ARG A O 1
ATOM 647 N N . ALA A 1 80 ? 10.351 9.386 -22.425 1.00 83.31 80 ALA A N 1
ATOM 648 C CA . ALA A 1 80 ? 10.568 9.953 -23.748 1.00 83.31 80 ALA A CA 1
ATOM 649 C C . ALA A 1 80 ? 12.043 9.826 -24.171 1.00 83.31 80 ALA A C 1
ATOM 651 O O . ALA A 1 80 ? 12.917 9.926 -23.309 1.00 83.31 80 ALA A O 1
ATOM 652 N N . CYS A 1 81 ? 12.301 9.623 -25.468 1.00 87.06 81 CYS A N 1
ATOM 653 C CA . CYS A 1 81 ? 13.657 9.547 -26.019 1.00 87.06 81 CYS A CA 1
ATOM 654 C C . CYS A 1 81 ? 14.547 10.683 -25.478 1.00 87.06 81 CYS A C 1
ATOM 656 O O . CYS A 1 81 ? 14.020 11.759 -25.196 1.00 87.06 81 CYS A O 1
ATOM 658 N N . ASP A 1 82 ? 15.867 10.516 -25.367 1.00 84.75 82 ASP A N 1
ATOM 659 C CA . ASP A 1 82 ? 16.758 11.525 -24.763 1.00 84.75 82 ASP A CA 1
ATOM 660 C C . ASP A 1 82 ? 16.557 12.916 -25.403 1.00 84.75 82 ASP A C 1
ATOM 662 O O . ASP A 1 82 ? 16.359 13.919 -24.712 1.00 84.75 82 ASP A O 1
ATOM 666 N N . ALA A 1 83 ? 16.471 12.973 -26.737 1.00 86.00 83 ALA A N 1
ATOM 667 C CA . ALA A 1 83 ? 16.198 14.206 -27.478 1.00 86.00 83 ALA A CA 1
ATOM 668 C C . ALA A 1 83 ? 14.813 14.811 -27.166 1.00 86.00 83 ALA A C 1
ATOM 670 O O . ALA A 1 83 ? 14.647 16.031 -27.084 1.00 86.00 83 ALA A O 1
ATOM 671 N N . CYS A 1 84 ? 13.802 13.966 -26.983 1.00 86.88 84 CYS A N 1
ATOM 672 C CA . CYS A 1 84 ? 12.430 14.339 -26.660 1.00 86.88 84 CYS A CA 1
ATOM 673 C C . CYS A 1 84 ? 12.325 14.841 -25.212 1.00 86.88 84 CYS A C 1
ATOM 675 O O . CYS A 1 84 ? 11.692 15.864 -24.953 1.00 86.88 84 CYS A O 1
ATOM 677 N N . PHE A 1 85 ? 13.010 14.161 -24.293 1.00 85.06 85 PHE A N 1
ATOM 678 C CA . PHE A 1 85 ? 13.091 14.476 -22.874 1.00 85.06 85 PHE A CA 1
ATOM 679 C C . PHE A 1 85 ? 13.772 15.826 -22.633 1.00 85.06 85 PHE A C 1
ATOM 681 O O . PHE A 1 85 ? 13.186 16.694 -21.984 1.00 85.06 85 PHE A O 1
ATOM 688 N N . HIS A 1 86 ? 14.953 16.055 -23.217 1.00 84.56 86 HIS A N 1
ATOM 689 C CA . HIS A 1 86 ? 15.664 17.335 -23.093 1.00 84.56 86 HIS A CA 1
ATOM 690 C C . HIS A 1 86 ? 14.907 18.500 -23.741 1.00 84.56 86 HIS A C 1
ATOM 692 O O . HIS A 1 86 ? 14.984 19.631 -23.268 1.00 84.56 86 HIS A O 1
ATOM 698 N N . SER A 1 87 ? 14.099 18.213 -24.763 1.00 84.06 87 SER A N 1
ATOM 699 C CA . SER A 1 87 ? 13.212 19.202 -25.383 1.00 84.06 87 SER A CA 1
ATOM 700 C C . SER A 1 87 ? 11.866 19.373 -24.663 1.00 84.06 87 SER A C 1
ATOM 702 O O . SER A 1 87 ? 11.008 20.081 -25.184 1.00 84.06 87 SER A O 1
ATOM 704 N N . LYS A 1 88 ? 11.639 18.699 -23.522 1.00 84.94 88 LYS A N 1
ATOM 705 C CA . LYS A 1 88 ? 10.356 18.661 -22.787 1.00 84.94 88 LYS A CA 1
ATOM 706 C C . LYS A 1 88 ? 9.144 18.339 -23.676 1.00 84.94 88 LYS A C 1
ATOM 708 O O . LYS A 1 88 ? 8.054 18.870 -23.469 1.00 84.94 88 LYS A O 1
ATOM 713 N N . GLN A 1 89 ? 9.328 17.481 -24.674 1.00 82.50 89 GLN A N 1
ATOM 714 C CA . GLN A 1 89 ? 8.287 17.133 -25.636 1.00 82.50 89 GLN A CA 1
ATOM 715 C C . GLN A 1 89 ? 7.753 15.720 -25.419 1.00 82.50 89 GLN A C 1
ATOM 717 O O . GLN A 1 89 ? 8.445 14.851 -24.885 1.00 82.50 89 GLN A O 1
ATOM 722 N N . SER A 1 90 ? 6.524 15.488 -25.884 1.00 82.31 90 SER A N 1
ATOM 723 C CA . SER A 1 90 ? 5.972 14.145 -26.009 1.00 82.31 90 SER A CA 1
ATOM 724 C C . SER A 1 90 ? 6.805 13.310 -26.983 1.00 82.31 90 SER A C 1
ATOM 726 O O . SER A 1 90 ? 7.374 13.811 -27.955 1.00 82.31 90 SER A O 1
ATOM 728 N N . CYS A 1 91 ? 6.883 12.021 -26.687 1.00 83.56 91 CYS A N 1
ATOM 729 C CA . CYS A 1 91 ? 7.533 11.015 -27.506 1.00 83.56 91 CYS A CA 1
ATOM 730 C C . CYS A 1 91 ? 6.547 9.863 -27.649 1.00 83.56 91 CYS A C 1
ATOM 732 O O . CYS A 1 91 ? 6.015 9.393 -26.642 1.00 83.56 91 CYS A O 1
ATOM 734 N N . ASP A 1 92 ? 6.312 9.430 -28.882 1.00 85.38 92 ASP A N 1
ATOM 735 C CA . ASP A 1 92 ? 5.479 8.272 -29.220 1.00 85.38 92 ASP A CA 1
ATOM 736 C C . ASP A 1 92 ? 6.148 6.935 -28.843 1.00 85.38 92 ASP A C 1
ATOM 738 O O . ASP A 1 92 ? 5.533 5.879 -28.937 1.00 85.38 92 ASP A O 1
ATOM 742 N N . THR A 1 93 ? 7.381 6.982 -28.323 1.00 76.75 93 THR A N 1
ATOM 743 C CA . THR A 1 93 ? 8.182 5.842 -27.854 1.00 76.75 93 THR A CA 1
ATOM 744 C C . THR A 1 93 ? 8.583 4.827 -28.935 1.00 76.75 93 THR A C 1
ATOM 746 O O . THR A 1 93 ? 9.166 3.801 -28.589 1.00 76.75 93 THR A O 1
ATOM 749 N N . SER A 1 94 ? 8.349 5.118 -30.223 1.00 80.62 94 SER A N 1
ATOM 750 C CA . SER A 1 94 ? 8.882 4.321 -31.341 1.00 80.62 94 SER A CA 1
ATOM 751 C C . SER A 1 94 ? 10.398 4.503 -31.491 1.00 80.62 94 SER A C 1
ATOM 753 O O . SER A 1 94 ? 10.975 5.464 -30.965 1.00 80.62 94 SER A O 1
ATOM 755 N N . ASP A 1 95 ? 11.052 3.588 -32.209 1.00 78.56 95 ASP A N 1
ATOM 756 C CA . ASP A 1 95 ? 12.491 3.632 -32.495 1.00 78.56 95 ASP A CA 1
ATOM 757 C C . ASP A 1 95 ? 12.746 3.606 -34.018 1.00 78.56 95 ASP A C 1
ATOM 759 O O . ASP A 1 95 ? 12.519 2.571 -34.647 1.00 78.56 95 ASP A O 1
ATOM 763 N N . PRO A 1 96 ? 13.166 4.732 -34.636 1.00 85.25 96 PRO A N 1
ATOM 764 C CA . PRO A 1 96 ? 13.201 6.088 -34.078 1.00 85.25 96 PRO A CA 1
ATOM 765 C C . PRO A 1 96 ? 11.787 6.674 -33.900 1.00 85.25 96 PRO A C 1
ATOM 767 O O . PRO A 1 96 ? 10.877 6.373 -34.667 1.00 85.25 96 PRO A O 1
ATOM 770 N N . CYS A 1 97 ? 11.595 7.556 -32.915 1.00 88.56 97 CYS A N 1
ATOM 771 C CA . CYS A 1 97 ? 10.299 8.208 -32.701 1.00 88.56 97 CYS A CA 1
ATOM 772 C C . CYS A 1 97 ? 9.979 9.177 -33.854 1.00 88.56 97 CYS A C 1
ATOM 774 O O . CYS A 1 97 ? 10.897 9.770 -34.436 1.00 88.56 97 CYS A O 1
ATOM 776 N N . GLU A 1 98 ? 8.700 9.387 -34.178 1.00 88.38 98 GLU A N 1
ATOM 777 C CA . GLU A 1 98 ? 8.279 10.136 -35.380 1.00 88.38 98 GLU A CA 1
ATOM 778 C C . GLU A 1 98 ? 8.852 11.558 -35.412 1.00 88.38 98 GLU A C 1
ATOM 780 O O . GLU A 1 98 ? 9.258 12.078 -36.458 1.00 88.38 98 GLU A O 1
ATOM 785 N N . ARG A 1 99 ? 8.953 12.188 -34.235 1.00 87.69 99 ARG A N 1
ATOM 786 C CA . ARG A 1 99 ? 9.532 13.528 -34.093 1.00 87.69 99 ARG A CA 1
ATOM 787 C C . ARG A 1 99 ? 11.017 13.544 -34.438 1.00 87.69 99 ARG A C 1
ATOM 789 O O . ARG A 1 99 ? 11.483 14.473 -35.101 1.00 87.69 99 ARG A O 1
ATOM 796 N N . CYS A 1 100 ? 11.766 12.557 -33.954 1.00 89.62 100 CYS A N 1
ATOM 797 C CA . CYS A 1 100 ? 13.191 12.453 -34.237 1.00 89.62 100 CYS A CA 1
ATOM 798 C C . CYS A 1 100 ? 13.435 12.049 -35.691 1.00 89.62 100 CYS A C 1
ATOM 800 O O . CYS A 1 100 ? 14.315 12.633 -36.318 1.00 89.62 100 CYS A O 1
ATOM 802 N N . ALA A 1 101 ? 12.604 11.168 -36.256 1.00 89.62 101 ALA A N 1
ATOM 803 C CA . ALA A 1 101 ? 12.641 10.816 -37.673 1.00 89.62 101 ALA A CA 1
ATOM 804 C C . ALA A 1 101 ? 12.411 12.048 -38.571 1.00 89.62 101 ALA A C 1
ATOM 806 O O . ALA A 1 101 ? 13.214 12.332 -39.459 1.00 89.62 101 ALA A O 1
ATOM 807 N N . SER A 1 102 ? 11.384 12.850 -38.271 1.00 88.56 102 SER A N 1
ATOM 808 C CA . SER A 1 102 ? 11.033 14.050 -39.050 1.00 88.56 102 SER A CA 1
ATOM 809 C C . SER A 1 102 ? 12.095 15.149 -38.978 1.00 88.56 102 SER A C 1
ATOM 811 O O . SER A 1 102 ? 12.307 15.888 -39.936 1.00 88.56 102 SER A O 1
ATOM 813 N N . ARG A 1 103 ? 12.771 15.274 -37.830 1.00 86.75 103 ARG A N 1
ATOM 814 C CA . ARG A 1 103 ? 13.792 16.307 -37.591 1.00 86.75 103 ARG A CA 1
ATOM 815 C C . ARG A 1 103 ? 15.222 15.815 -37.808 1.00 86.75 103 ARG A C 1
ATOM 817 O O . ARG A 1 103 ? 16.149 16.574 -37.539 1.00 86.75 103 ARG A O 1
ATOM 824 N N . ARG A 1 104 ? 15.401 14.569 -38.269 1.00 86.62 104 ARG A N 1
ATOM 825 C CA . ARG A 1 104 ? 16.707 13.898 -38.399 1.00 86.62 104 ARG A CA 1
ATOM 826 C C . ARG A 1 104 ? 17.550 14.016 -37.118 1.00 86.62 104 ARG A C 1
ATOM 828 O O . ARG A 1 104 ? 18.751 14.256 -37.171 1.00 86.62 104 ARG A O 1
ATOM 835 N N . LEU A 1 105 ? 16.897 13.898 -35.960 1.00 85.94 105 LEU A N 1
ATOM 836 C CA . LEU A 1 105 ? 17.547 13.926 -34.650 1.00 85.94 105 LEU A CA 1
ATOM 837 C C . LEU A 1 105 ? 17.926 12.509 -34.229 1.00 85.94 105 LEU A C 1
ATOM 839 O O . LEU A 1 105 ? 17.169 11.565 -34.459 1.00 85.94 105 LEU A O 1
ATOM 843 N N . THR A 1 106 ? 19.053 12.375 -33.533 1.00 88.00 106 THR A N 1
ATOM 844 C CA . THR A 1 106 ? 19.445 11.110 -32.909 1.00 88.00 106 THR A CA 1
ATOM 845 C C . THR A 1 106 ? 18.419 10.721 -31.845 1.00 88.00 106 THR A C 1
ATOM 847 O O . THR A 1 106 ? 18.265 11.397 -30.826 1.00 88.00 106 THR A O 1
ATOM 850 N N . CYS A 1 107 ? 17.695 9.631 -32.096 1.00 86.62 107 CYS A N 1
ATOM 851 C CA . CYS A 1 107 ? 16.736 9.064 -31.160 1.00 86.62 107 CYS A CA 1
ATOM 852 C C . CYS A 1 107 ? 17.427 7.971 -30.347 1.00 86.62 107 CYS A C 1
ATOM 854 O O . CYS A 1 107 ? 17.582 6.856 -30.828 1.00 86.62 107 CYS A O 1
ATOM 856 N N . THR A 1 108 ? 17.859 8.292 -29.129 1.00 85.75 108 THR A N 1
ATOM 857 C CA . THR A 1 108 ? 18.383 7.302 -28.181 1.00 85.75 108 THR A CA 1
ATOM 858 C C . THR A 1 108 ? 17.459 7.183 -26.980 1.00 85.75 108 THR A C 1
ATOM 860 O O . THR A 1 108 ? 16.862 8.165 -26.533 1.00 85.75 108 THR A O 1
ATOM 863 N N . TYR A 1 109 ? 17.339 5.971 -26.450 1.00 78.38 109 TYR A N 1
ATOM 864 C CA . TYR A 1 109 ? 16.724 5.714 -25.156 1.00 78.38 109 TYR A CA 1
ATOM 865 C C . TYR A 1 109 ? 17.835 5.250 -24.220 1.00 78.38 109 TYR A C 1
ATOM 867 O O . TYR A 1 109 ? 18.207 4.075 -24.244 1.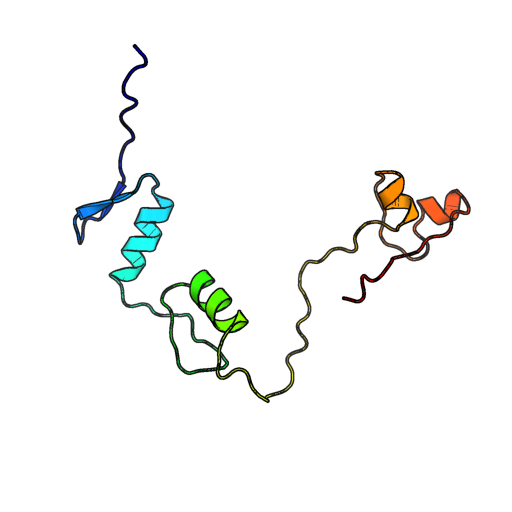00 78.38 109 TYR A O 1
ATOM 875 N N . ARG A 1 110 ? 18.408 6.154 -23.413 1.00 66.19 110 ARG A N 1
ATOM 876 C CA . ARG A 1 110 ? 19.381 5.750 -22.392 1.00 66.19 110 ARG A CA 1
ATOM 877 C C . ARG A 1 110 ? 18.697 4.815 -21.393 1.00 66.19 110 ARG A C 1
ATOM 879 O O . ARG A 1 110 ? 17.944 5.244 -20.518 1.00 66.19 110 ARG A O 1
ATOM 886 N N . ARG A 1 111 ? 18.966 3.515 -21.521 1.00 60.06 111 ARG A N 1
ATOM 887 C CA . ARG A 1 111 ? 18.715 2.538 -20.465 1.00 60.06 111 ARG A CA 1
ATOM 888 C C . ARG A 1 111 ? 19.645 2.953 -19.325 1.00 60.06 111 ARG A C 1
ATOM 890 O O . ARG A 1 111 ? 20.859 2.942 -19.489 1.00 60.06 111 ARG A O 1
ATOM 897 N N . LEU A 1 112 ? 19.087 3.476 -18.234 1.00 47.72 112 LEU A N 1
ATOM 898 C CA . LEU A 1 112 ? 19.857 3.702 -17.015 1.00 47.72 112 LEU A CA 1
ATOM 899 C C . LEU A 1 112 ? 20.239 2.312 -16.499 1.00 47.72 112 LEU A C 1
ATOM 901 O O . LEU A 1 112 ? 19.462 1.686 -15.780 1.00 47.72 112 LEU A O 1
ATOM 905 N N . GLU A 1 113 ? 21.375 1.805 -16.965 1.00 44.00 113 GLU A N 1
ATOM 906 C CA . GLU A 1 113 ? 22.093 0.723 -16.304 1.00 44.00 113 GLU A CA 1
ATOM 907 C C . GLU A 1 113 ? 22.474 1.275 -14.924 1.00 44.00 113 GLU A C 1
ATOM 909 O O . GLU A 1 113 ? 23.107 2.331 -14.826 1.00 44.00 113 GLU A O 1
ATOM 914 N N . GLY A 1 114 ? 21.924 0.655 -13.882 1.00 40.69 114 GLY A N 1
ATOM 915 C CA . GLY A 1 114 ? 22.150 1.020 -12.485 1.00 40.69 114 GLY A CA 1
ATOM 916 C C . GLY A 1 114 ? 23.345 0.292 -11.907 1.00 40.69 114 GLY A C 1
ATOM 917 O O . GLY A 1 114 ? 23.604 -0.841 -12.367 1.00 40.69 114 GLY A O 1
#